Protein AF-A0AA38G1A4-F1 (afdb_monomer_lite)

Sequence (97 aa):
SVPSELKLCLMDWESNDLFRDEDDKDDNNFTQDYGASKEFVVYMIDVGHDMFLQIKEEDDGKKETHFTTVVKCILESLKTRIINTDRDEVAICLFNT

InterPro domains:
  IPR005161 Ku70/Ku80, N-terminal alpha/beta [PF03731] (40-97)
  IPR036465 von Willebrand factor A-like domain superfamily [G3DSA:3.40.50.410] (38-97)
  IPR036465 von Willebrand factor A-like domain superfamily [SSF53300] (37-97)

pLDDT: mean 71.88, std 21.28, range [36.72, 96.25]

Foldseek 3Di:
DDDPDPPPPFPPPPPPPPDPPPDDDDDDPPPVVPPDDAAETEAEDEPDPQQQDAPDDDPVPDGDGNRVVSVVVVVVVVVVCVVVVNPHHYHYHYPPD

Structure (mmCIF, N/CA/C/O backbone):
data_AF-A0AA38G1A4-F1
#
_entry.id   AF-A0AA38G1A4-F1
#
loop_
_atom_site.group_PDB
_atom_site.id
_atom_site.type_symbol
_atom_site.label_atom_id
_atom_site.label_alt_id
_atom_site.label_comp_id
_atom_site.label_asym_id
_atom_site.label_entity_id
_atom_site.label_seq_id
_atom_site.pdbx_PDB_ins_code
_atom_site.Cartn_x
_atom_site.Cartn_y
_atom_site.Cartn_z
_atom_site.occupancy
_atom_site.B_iso_or_equiv
_atom_site.auth_seq_id
_atom_site.auth_comp_id
_atom_site.auth_asym_id
_atom_site.auth_atom_id
_atom_site.pdbx_PDB_model_num
ATOM 1 N N . SER A 1 1 ? 5.793 -8.410 19.908 1.00 36.72 1 SER A N 1
ATOM 2 C CA . SER A 1 1 ? 4.546 -8.972 19.368 1.00 36.72 1 SER A CA 1
ATOM 3 C C . SER A 1 1 ? 4.145 -8.100 18.198 1.00 36.72 1 SER A C 1
ATOM 5 O O . SER A 1 1 ? 3.741 -6.967 18.418 1.00 36.72 1 SER A O 1
ATOM 7 N N . VAL A 1 2 ? 4.450 -8.539 16.980 1.00 38.09 2 VAL A N 1
ATOM 8 C CA . VAL A 1 2 ? 4.137 -7.800 15.746 1.00 38.09 2 VAL A CA 1
ATOM 9 C C . VAL A 1 2 ? 2.712 -8.205 15.361 1.00 38.09 2 VAL A C 1
ATOM 11 O O . VAL A 1 2 ? 2.444 -9.407 15.427 1.00 38.09 2 VAL A O 1
ATOM 14 N N . PRO A 1 3 ? 1.787 -7.286 15.027 1.00 47.25 3 PRO A N 1
ATOM 15 C CA . PRO A 1 3 ? 0.450 -7.684 14.609 1.00 47.25 3 PRO A CA 1
ATOM 16 C C . PRO A 1 3 ? 0.572 -8.512 13.331 1.00 47.25 3 PRO A C 1
ATOM 18 O O . PRO A 1 3 ? 1.027 -8.027 12.296 1.00 47.25 3 PRO A O 1
ATOM 21 N N . SER A 1 4 ? 0.234 -9.790 13.439 1.00 46.69 4 SER A N 1
ATOM 22 C CA . SER A 1 4 ? -0.018 -10.664 12.306 1.00 46.69 4 SER A CA 1
ATOM 23 C C . SER A 1 4 ? -1.240 -10.136 11.557 1.00 46.69 4 SER A C 1
ATOM 25 O O . SER A 1 4 ? -2.250 -9.860 12.194 1.00 46.69 4 SER A O 1
ATOM 27 N N . GLU A 1 5 ? -1.130 -10.062 10.228 1.00 44.91 5 GLU A N 1
ATOM 28 C CA . GLU A 1 5 ? -2.194 -9.726 9.262 1.00 44.91 5 GLU A CA 1
ATOM 29 C C . GLU A 1 5 ? -2.324 -8.251 8.842 1.00 44.91 5 GLU A C 1
ATOM 31 O O . GLU A 1 5 ? -3.405 -7.678 8.803 1.00 44.91 5 GLU A O 1
ATOM 36 N N . LEU A 1 6 ? -1.226 -7.662 8.362 1.00 40.38 6 LEU A N 1
ATOM 37 C CA . LEU A 1 6 ? -1.309 -6.761 7.206 1.00 40.38 6 LEU A CA 1
ATOM 38 C C . LEU A 1 6 ? -0.883 -7.558 5.974 1.00 40.38 6 LEU A C 1
ATOM 40 O O . LEU A 1 6 ? 0.272 -7.526 5.551 1.00 40.38 6 LEU A O 1
ATOM 44 N N . LYS A 1 7 ? -1.814 -8.351 5.436 1.00 40.88 7 LYS A N 1
ATOM 45 C CA . LYS A 1 7 ? -1.616 -9.029 4.157 1.00 40.88 7 LYS A CA 1
ATOM 46 C C . LYS A 1 7 ? -1.763 -7.979 3.057 1.00 40.88 7 LYS A C 1
ATOM 48 O O . LYS A 1 7 ? -2.853 -7.750 2.547 1.00 40.88 7 LYS A O 1
ATOM 53 N N . LEU A 1 8 ? -0.659 -7.306 2.741 1.00 43.03 8 LEU A N 1
ATOM 54 C CA . LEU A 1 8 ? -0.505 -6.569 1.491 1.00 43.03 8 LEU A CA 1
ATOM 55 C C . LEU A 1 8 ? -0.686 -7.582 0.357 1.00 43.03 8 LEU A C 1
ATOM 57 O O . LEU A 1 8 ? 0.213 -8.367 0.063 1.00 43.03 8 LEU A O 1
ATOM 61 N N . CYS A 1 9 ? -1.880 -7.617 -0.227 1.00 41.84 9 CYS A N 1
ATOM 62 C CA . CYS A 1 9 ? -2.127 -8.336 -1.466 1.00 41.84 9 CYS A CA 1
ATOM 63 C C . CYS A 1 9 ? -1.464 -7.542 -2.596 1.00 41.84 9 CYS A C 1
ATOM 65 O O . CYS A 1 9 ? -2.111 -6.731 -3.251 1.00 41.84 9 CYS A O 1
ATOM 67 N N . LEU A 1 10 ? -0.158 -7.744 -2.782 1.00 42.47 10 LEU A N 1
ATOM 68 C CA . LEU A 1 10 ? 0.492 -7.465 -4.057 1.00 42.47 10 LEU A CA 1
ATOM 69 C C . LEU A 1 10 ? -0.119 -8.445 -5.056 1.00 42.47 10 LEU A C 1
ATOM 71 O O . LEU A 1 10 ? 0.036 -9.658 -4.928 1.00 42.47 10 LEU A O 1
ATOM 75 N N . MET A 1 11 ? -0.937 -7.921 -5.960 1.00 47.69 11 MET A N 1
ATOM 76 C CA . MET A 1 11 ? -1.494 -8.706 -7.045 1.00 47.69 11 MET A CA 1
ATOM 77 C C . MET A 1 11 ? -0.444 -8.685 -8.154 1.00 47.69 11 MET A C 1
ATOM 79 O O . MET A 1 11 ? -0.262 -7.654 -8.796 1.00 47.69 11 MET A O 1
ATOM 83 N N . ASP A 1 12 ? 0.277 -9.794 -8.325 1.00 46.81 12 ASP A N 1
ATOM 84 C CA . ASP A 1 12 ? 1.190 -9.988 -9.451 1.00 46.81 12 ASP A CA 1
ATOM 85 C C . ASP A 1 12 ? 0.353 -9.988 -10.738 1.00 46.81 12 ASP A C 1
ATOM 87 O O . ASP A 1 12 ? -0.312 -10.969 -11.080 1.00 46.81 12 ASP A O 1
ATOM 91 N N . TRP A 1 13 ? 0.299 -8.843 -11.418 1.00 51.03 13 TRP A N 1
ATOM 92 C CA . TRP A 1 13 ? -0.339 -8.724 -12.723 1.00 51.03 13 TRP A CA 1
ATOM 93 C C . TRP A 1 13 ? 0.613 -9.303 -13.770 1.00 51.03 13 TRP A C 1
ATOM 95 O O . TRP A 1 13 ? 1.478 -8.604 -14.297 1.00 51.03 13 TRP A O 1
ATOM 105 N N . GLU A 1 14 ? 0.481 -10.596 -14.070 1.00 49.22 14 GLU A N 1
ATOM 106 C CA . GLU A 1 14 ? 1.098 -11.158 -15.270 1.00 49.22 14 GLU A CA 1
ATOM 107 C C . GLU A 1 14 ? 0.457 -10.481 -16.490 1.00 49.22 14 GLU A C 1
ATOM 109 O O . GLU A 1 14 ? -0.702 -10.720 -16.837 1.00 49.22 14 GLU A O 1
ATOM 114 N N . SER A 1 15 ? 1.211 -9.560 -17.094 1.00 52.81 15 SER A N 1
ATOM 115 C CA . SER A 1 15 ? 0.801 -8.767 -18.248 1.00 52.81 15 SER A CA 1
ATOM 116 C C . SER A 1 15 ? 0.538 -9.698 -19.430 1.00 52.81 15 SER A C 1
ATOM 118 O O . SER A 1 15 ? 1.463 -10.192 -20.072 1.00 52.81 15 SER A O 1
ATOM 120 N N . ASN A 1 16 ? -0.734 -9.994 -19.692 1.00 46.12 16 ASN A N 1
ATOM 121 C CA . ASN A 1 16 ? -1.118 -10.795 -20.842 1.00 46.12 16 ASN A CA 1
ATOM 122 C C . ASN A 1 16 ? -1.018 -9.906 -22.091 1.00 46.12 16 ASN A C 1
ATOM 124 O O . ASN A 1 16 ? -1.881 -9.064 -22.346 1.00 46.12 16 ASN A O 1
ATOM 128 N N . ASP A 1 17 ? 0.086 -10.077 -22.812 1.00 56.59 17 ASP A N 1
ATOM 129 C CA . ASP A 1 17 ? 0.498 -9.390 -24.038 1.00 56.59 17 ASP A CA 1
ATOM 130 C C . ASP A 1 17 ? -0.491 -9.694 -25.192 1.00 56.59 17 ASP A C 1
ATOM 132 O O . ASP A 1 17 ? -0.252 -10.537 -26.057 1.00 56.59 17 ASP A O 1
ATOM 136 N N . LEU A 1 18 ? -1.683 -9.081 -25.144 1.00 52.62 18 LEU A N 1
ATOM 137 C CA . LEU A 1 18 ? -2.825 -9.399 -26.019 1.00 52.62 18 LEU A CA 1
ATOM 138 C C . LEU A 1 18 ? -2.925 -8.508 -27.272 1.00 52.62 18 LEU A C 1
ATOM 140 O O . LEU A 1 18 ? -3.807 -8.726 -28.097 1.00 52.62 18 LEU A O 1
ATOM 144 N N . PHE A 1 19 ? -2.024 -7.543 -27.468 1.00 46.81 19 PHE A N 1
ATOM 145 C CA . PHE A 1 19 ? -2.035 -6.682 -28.659 1.00 46.81 19 PHE A CA 1
ATOM 146 C C . PHE A 1 19 ? -0.646 -6.583 -29.275 1.00 46.81 19 PHE A C 1
ATOM 148 O O . PHE A 1 19 ? 0.081 -5.610 -29.098 1.00 46.81 19 PHE A O 1
ATOM 155 N N . ARG A 1 20 ? -0.286 -7.628 -30.019 1.00 51.69 20 ARG A N 1
ATOM 156 C CA . ARG A 1 20 ? 0.861 -7.620 -30.921 1.00 51.69 20 ARG A CA 1
ATOM 157 C C . ARG A 1 20 ? 0.335 -7.370 -32.334 1.00 51.69 20 ARG A C 1
ATOM 159 O O . ARG A 1 20 ? 0.158 -8.310 -33.101 1.00 51.69 20 ARG A O 1
ATOM 166 N N . ASP A 1 21 ? 0.025 -6.112 -32.642 1.00 48.91 21 ASP A N 1
ATOM 167 C CA . ASP A 1 21 ? -0.232 -5.710 -34.025 1.00 48.91 21 ASP A CA 1
ATOM 168 C C . ASP A 1 21 ? 1.126 -5.674 -34.740 1.00 48.91 21 ASP A C 1
ATOM 170 O O . ASP A 1 21 ? 1.975 -4.814 -34.501 1.00 48.91 21 ASP A O 1
ATOM 174 N N . GLU A 1 22 ? 1.377 -6.709 -35.540 1.00 53.84 22 GLU A N 1
ATOM 175 C CA . GLU A 1 22 ? 2.490 -6.755 -36.480 1.00 53.84 22 GLU A CA 1
ATOM 176 C C . GLU A 1 22 ? 2.248 -5.697 -37.561 1.00 53.84 22 GLU A C 1
ATOM 178 O O . GLU A 1 22 ? 1.521 -5.988 -38.496 1.00 53.84 22 GLU A O 1
ATOM 183 N N . ASP A 1 23 ? 2.801 -4.488 -37.412 1.00 52.44 23 ASP A N 1
ATOM 184 C CA . ASP A 1 23 ? 3.217 -3.610 -38.522 1.00 52.44 23 ASP A CA 1
ATOM 185 C C . ASP A 1 23 ? 3.848 -2.311 -37.982 1.00 52.44 23 ASP A C 1
ATOM 187 O O . ASP A 1 23 ? 3.172 -1.401 -37.513 1.00 52.44 23 ASP A O 1
ATOM 191 N N . ASP A 1 24 ? 5.183 -2.266 -37.964 1.00 49.56 24 ASP A N 1
ATOM 192 C CA . ASP A 1 24 ? 5.972 -1.324 -38.774 1.00 49.56 24 ASP A CA 1
ATOM 193 C C . ASP A 1 24 ? 7.411 -1.220 -38.251 1.00 49.56 24 ASP A C 1
ATOM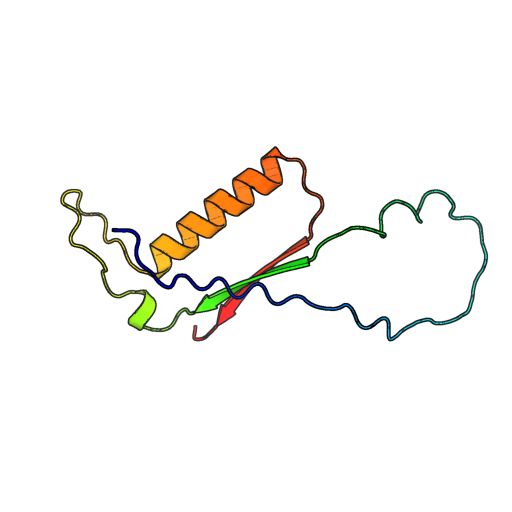 195 O O . ASP A 1 24 ? 7.708 -0.810 -37.126 1.00 49.56 24 ASP A O 1
ATOM 199 N N . LYS A 1 25 ? 8.339 -1.624 -39.120 1.00 56.69 25 LYS A N 1
ATOM 200 C CA . LYS A 1 25 ? 9.769 -1.368 -38.982 1.00 56.69 25 LYS A CA 1
ATOM 201 C C . LYS A 1 25 ? 10.018 0.076 -39.405 1.00 56.69 25 LYS A C 1
ATOM 203 O O . LYS A 1 25 ? 9.970 0.340 -40.597 1.00 56.69 25 LYS A O 1
ATOM 208 N N . ASP A 1 26 ? 10.359 0.951 -38.466 1.00 43.59 26 ASP A N 1
ATOM 209 C CA . ASP A 1 26 ? 11.250 2.077 -38.753 1.00 43.59 26 ASP A CA 1
ATOM 210 C C . ASP A 1 26 ? 11.935 2.586 -37.471 1.00 43.59 26 ASP A C 1
ATOM 212 O O . ASP A 1 26 ? 11.297 2.951 -36.484 1.00 43.59 26 ASP A O 1
ATOM 216 N N . ASP A 1 27 ? 13.267 2.525 -37.499 1.00 45.25 27 ASP A N 1
ATOM 217 C CA . ASP A 1 27 ? 14.246 3.312 -36.742 1.00 45.25 27 ASP A CA 1
ATOM 218 C C . ASP A 1 27 ? 13.844 3.849 -35.356 1.00 45.25 27 ASP A C 1
ATOM 220 O O . ASP A 1 27 ? 13.650 5.048 -35.162 1.00 45.25 27 ASP A O 1
ATOM 224 N N . ASN A 1 28 ? 13.842 2.984 -34.334 1.00 45.41 28 ASN A N 1
ATOM 225 C CA . ASN A 1 28 ? 13.709 3.444 -32.948 1.00 45.41 28 ASN A CA 1
ATOM 226 C C . ASN A 1 28 ? 14.557 2.650 -31.939 1.00 45.41 28 ASN A C 1
ATOM 228 O O . ASN A 1 28 ? 14.097 2.245 -30.872 1.00 45.41 28 ASN A O 1
ATOM 232 N N . ASN A 1 29 ? 15.853 2.500 -32.234 1.00 41.12 29 ASN A N 1
ATOM 233 C CA . ASN A 1 29 ? 16.839 1.932 -31.300 1.00 41.12 29 ASN A CA 1
ATOM 234 C C . ASN A 1 29 ? 17.058 2.769 -30.014 1.00 41.12 29 ASN A C 1
ATOM 236 O O . ASN A 1 29 ? 17.841 2.360 -29.163 1.00 41.12 29 ASN A O 1
ATOM 240 N N . PHE A 1 30 ? 16.397 3.924 -29.847 1.00 41.22 30 PHE A N 1
ATOM 241 C CA . PHE A 1 30 ? 16.459 4.735 -28.619 1.00 41.22 30 PHE A CA 1
ATOM 242 C C . PHE A 1 30 ? 15.233 4.559 -27.703 1.00 41.22 30 PHE A C 1
ATOM 244 O O . PHE A 1 30 ? 15.274 4.927 -26.531 1.00 41.22 30 PHE A O 1
ATOM 251 N N . THR A 1 31 ? 14.148 3.969 -28.210 1.00 47.50 31 THR A N 1
ATOM 252 C CA . THR A 1 31 ? 12.859 3.884 -27.495 1.00 47.50 31 THR A CA 1
ATOM 253 C C . THR A 1 31 ? 12.599 2.483 -26.936 1.00 47.50 31 THR A C 1
ATOM 255 O O . THR A 1 31 ? 11.710 2.296 -26.110 1.00 47.50 31 THR A O 1
ATOM 258 N N . GLN A 1 32 ? 13.399 1.491 -27.336 1.00 45.72 32 GLN A N 1
ATOM 259 C CA . GLN A 1 32 ? 13.213 0.094 -26.937 1.00 45.72 32 GLN A CA 1
ATOM 260 C C . GLN A 1 32 ? 13.765 -0.228 -25.534 1.00 45.72 32 GLN A C 1
ATOM 262 O O . GLN A 1 32 ? 13.291 -1.164 -24.899 1.00 45.72 32 GLN A O 1
ATOM 267 N N . ASP A 1 33 ? 14.694 0.582 -25.011 1.00 43.75 33 ASP A N 1
ATOM 268 C CA . ASP A 1 33 ? 15.356 0.341 -23.713 1.00 43.75 33 ASP A CA 1
ATOM 269 C C . ASP A 1 33 ? 14.608 0.953 -22.506 1.00 43.75 33 ASP A C 1
ATOM 271 O O . ASP A 1 33 ? 14.958 0.721 -21.353 1.00 43.75 33 ASP A O 1
ATOM 275 N N . TYR A 1 34 ? 13.556 1.748 -22.747 1.00 52.31 34 TYR A N 1
ATOM 276 C CA . TYR A 1 34 ? 12.787 2.426 -21.689 1.00 52.31 34 TYR A CA 1
ATOM 277 C C . TYR A 1 34 ? 11.531 1.667 -21.230 1.00 52.31 34 TYR A C 1
ATOM 279 O O . TYR A 1 34 ? 10.930 2.049 -20.224 1.00 52.31 34 TYR A O 1
ATOM 287 N N . GLY A 1 35 ? 11.118 0.626 -21.960 1.00 46.50 35 GLY A N 1
ATOM 288 C CA . GLY A 1 35 ? 9.855 -0.086 -21.726 1.00 46.50 35 GLY A CA 1
ATOM 289 C C . GLY A 1 35 ? 9.981 -1.471 -21.086 1.00 46.50 35 GLY A C 1
ATOM 290 O O . GLY A 1 35 ? 8.977 -2.012 -20.643 1.00 46.50 35 GLY A O 1
ATOM 291 N N . ALA A 1 36 ? 11.180 -2.055 -21.020 1.00 54.19 36 ALA A N 1
ATOM 292 C CA . ALA A 1 36 ? 11.335 -3.486 -20.737 1.00 54.19 36 ALA A CA 1
ATOM 293 C C . ALA A 1 36 ? 11.316 -3.879 -19.243 1.00 54.19 36 ALA A C 1
ATOM 295 O O . ALA A 1 36 ? 11.408 -5.065 -18.937 1.00 54.19 36 ALA A O 1
ATOM 296 N N . SER A 1 37 ? 11.204 -2.928 -18.305 1.00 64.31 37 SER A N 1
ATOM 297 C CA . SER A 1 37 ? 11.237 -3.244 -16.865 1.00 64.31 37 SER A CA 1
ATOM 298 C C . SER A 1 37 ? 10.417 -2.315 -15.964 1.00 64.31 37 SER A C 1
ATOM 300 O O . SER A 1 37 ? 10.739 -2.202 -14.784 1.00 64.31 37 SER A O 1
ATOM 302 N N . LYS A 1 38 ? 9.422 -1.589 -16.488 1.00 72.12 38 LYS A N 1
ATOM 303 C CA . LYS A 1 38 ? 8.556 -0.771 -15.623 1.00 72.12 38 LYS A CA 1
ATOM 304 C C . LYS A 1 38 ? 7.609 -1.681 -14.844 1.00 72.12 38 LYS A C 1
ATOM 306 O O . LYS A 1 38 ? 6.804 -2.375 -15.464 1.00 72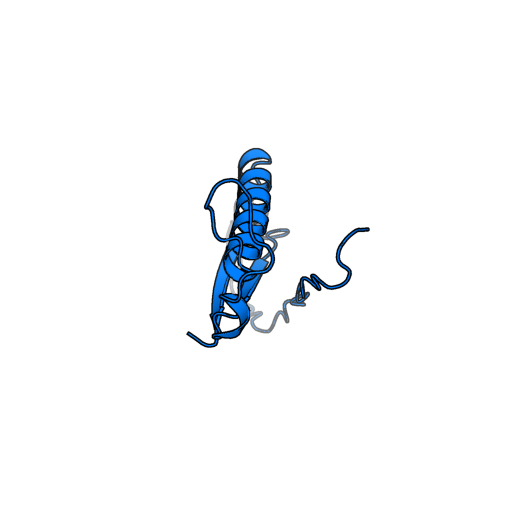.12 38 LYS A O 1
ATOM 311 N N . GLU A 1 39 ? 7.695 -1.673 -13.517 1.00 80.38 39 GLU A N 1
ATOM 312 C CA . GLU A 1 39 ? 6.744 -2.381 -12.664 1.00 80.38 39 GLU A CA 1
ATOM 313 C C . GLU A 1 39 ? 5.514 -1.495 -12.416 1.00 80.38 39 GLU A C 1
ATOM 315 O O . GLU A 1 39 ? 5.604 -0.266 -12.319 1.00 80.38 39 GLU A O 1
ATOM 320 N N . PHE A 1 40 ? 4.343 -2.126 -12.330 1.00 85.81 40 PHE A N 1
ATOM 321 C CA . PHE A 1 40 ? 3.088 -1.459 -11.995 1.00 85.81 40 PHE A CA 1
ATOM 322 C C . PHE A 1 40 ? 2.667 -1.859 -10.588 1.00 85.81 40 PHE A C 1
ATOM 324 O O . PHE A 1 40 ? 2.494 -3.041 -10.297 1.00 85.81 40 PHE A O 1
ATOM 331 N N . VAL A 1 41 ? 2.452 -0.872 -9.719 1.00 90.25 41 VAL A N 1
ATOM 332 C CA . VAL A 1 41 ? 2.124 -1.107 -8.309 1.00 90.25 41 VAL A CA 1
ATOM 333 C C . VAL A 1 41 ? 0.791 -0.459 -7.981 1.00 90.25 41 VAL A C 1
ATOM 335 O O . VAL A 1 41 ? 0.627 0.755 -8.104 1.00 90.25 41 VAL A O 1
ATOM 338 N N . VAL A 1 42 ? -0.167 -1.260 -7.518 1.00 93.81 42 VAL A N 1
ATOM 339 C CA . VAL A 1 42 ? -1.497 -0.775 -7.135 1.00 93.81 42 VAL A CA 1
ATOM 340 C C . VAL A 1 42 ? -1.693 -0.930 -5.632 1.00 93.81 42 VAL A C 1
ATOM 342 O O . VAL A 1 42 ? -1.756 -2.041 -5.110 1.00 93.81 42 VAL A O 1
ATOM 345 N N . TYR A 1 43 ? -1.840 0.190 -4.924 1.00 94.81 43 TYR A N 1
ATOM 346 C CA . TYR A 1 43 ? -2.265 0.193 -3.526 1.00 94.81 43 TYR A CA 1
ATOM 347 C C . TYR A 1 43 ? -3.788 0.216 -3.454 1.00 94.81 43 TYR A C 1
ATOM 349 O O . TYR A 1 43 ? -4.407 1.243 -3.727 1.00 94.81 43 TYR A O 1
ATOM 357 N N . MET A 1 44 ? -4.396 -0.903 -3.068 1.00 95.25 44 MET A N 1
ATOM 358 C CA . MET A 1 44 ? -5.841 -1.001 -2.872 1.00 95.25 44 MET A CA 1
ATOM 359 C C . MET A 1 44 ? -6.184 -0.842 -1.386 1.00 95.25 44 MET A C 1
ATOM 361 O O . MET A 1 44 ? -5.695 -1.598 -0.549 1.00 95.25 44 MET A O 1
ATOM 365 N N . ILE A 1 45 ? -6.997 0.160 -1.053 1.00 95.44 45 ILE A N 1
ATOM 366 C CA . ILE A 1 45 ? -7.291 0.577 0.322 1.00 95.44 45 ILE A CA 1
ATOM 367 C C . ILE A 1 45 ? -8.801 0.500 0.558 1.00 95.44 45 ILE A C 1
ATOM 369 O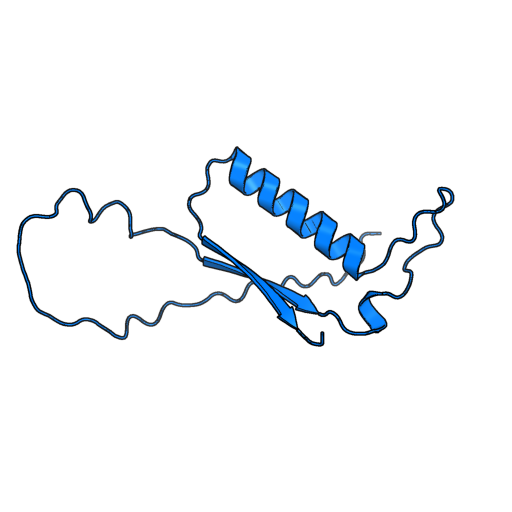 O . ILE A 1 45 ? -9.571 1.163 -0.138 1.00 95.44 45 ILE A O 1
ATOM 373 N N . ASP A 1 46 ? -9.206 -0.280 1.561 1.00 94.38 46 ASP A N 1
ATOM 374 C CA . ASP A 1 46 ? -10.578 -0.277 2.075 1.00 94.38 46 ASP A CA 1
ATOM 375 C C . ASP A 1 46 ? -10.833 1.025 2.846 1.00 94.38 46 ASP A C 1
ATOM 377 O O . ASP A 1 46 ? -10.023 1.437 3.684 1.00 94.38 46 ASP A O 1
ATOM 381 N N . VAL A 1 47 ? -11.949 1.683 2.549 1.00 95.50 47 VAL A N 1
ATOM 382 C CA . VAL A 1 47 ? -12.416 2.907 3.217 1.00 95.50 47 VAL A CA 1
ATOM 383 C C . VAL A 1 47 ? -13.749 2.663 3.940 1.00 95.50 47 VAL A C 1
ATOM 385 O O . VAL A 1 47 ? -14.475 3.596 4.268 1.00 95.50 47 VAL A O 1
ATOM 388 N N . GLY A 1 48 ? -14.065 1.403 4.248 1.00 94.69 48 GLY A N 1
ATOM 389 C CA . GLY A 1 48 ? -15.214 1.039 5.068 1.00 94.69 48 GLY A CA 1
ATOM 390 C C . GLY A 1 48 ? -15.150 1.602 6.490 1.00 94.69 48 GLY A C 1
ATOM 391 O O . GLY A 1 48 ? -14.087 1.933 7.015 1.00 94.69 48 GLY A O 1
ATOM 392 N N . HIS A 1 49 ? -16.308 1.663 7.153 1.00 92.88 49 HIS A N 1
ATOM 393 C CA . HIS A 1 49 ? -16.446 2.191 8.517 1.00 92.88 49 HIS A CA 1
ATOM 394 C C . HIS A 1 49 ? -15.448 1.569 9.515 1.00 92.88 49 HIS A C 1
ATOM 396 O O . HIS A 1 49 ? -14.883 2.275 10.353 1.00 92.88 49 HIS A O 1
ATOM 402 N N . ASP A 1 50 ? -15.173 0.270 9.387 1.00 92.44 50 ASP A N 1
ATOM 403 C CA . ASP A 1 50 ? -14.289 -0.464 10.296 1.00 92.44 50 ASP A CA 1
ATOM 404 C C . ASP A 1 50 ? -12.827 0.012 10.228 1.00 92.44 50 ASP A C 1
ATOM 406 O O . ASP A 1 50 ? -12.101 -0.044 11.221 1.00 92.44 50 ASP A O 1
ATOM 410 N N . MET A 1 51 ? -12.407 0.593 9.099 1.00 93.00 51 MET A N 1
ATOM 411 C CA . MET A 1 51 ? -11.059 1.143 8.921 1.00 93.00 51 MET A CA 1
ATOM 412 C C . MET A 1 51 ? -10.818 2.418 9.742 1.00 93.00 51 MET A C 1
ATOM 414 O O . MET A 1 51 ? -9.668 2.797 9.989 1.00 93.00 51 MET A O 1
ATOM 418 N N . PHE A 1 52 ? -11.883 3.070 10.211 1.00 91.62 52 PHE A N 1
ATOM 419 C CA . PHE A 1 52 ? -11.817 4.267 11.052 1.00 91.62 52 PHE A CA 1
ATOM 420 C C . PHE A 1 52 ? -11.953 3.966 12.546 1.00 91.62 52 PHE A C 1
ATOM 422 O O . PHE A 1 52 ? -11.877 4.887 13.363 1.00 91.62 52 PHE A O 1
ATOM 429 N N . LEU A 1 53 ? -12.115 2.693 12.920 1.00 90.12 53 LEU A N 1
ATOM 430 C CA . LEU A 1 53 ? -12.106 2.286 14.317 1.00 90.12 53 LEU A CA 1
ATOM 431 C C . LEU A 1 53 ? -10.715 2.511 14.922 1.00 90.12 53 LEU A C 1
ATOM 433 O O . LEU A 1 53 ? -9.677 2.315 14.282 1.00 90.12 53 LEU A O 1
ATOM 437 N N . GLN A 1 54 ? -10.707 2.976 16.168 1.00 85.25 54 GLN A N 1
ATOM 438 C CA . GLN A 1 54 ? -9.487 3.313 16.887 1.00 85.25 54 GLN A CA 1
ATOM 439 C C . GLN A 1 54 ? -8.790 2.035 17.367 1.00 85.25 54 GLN A C 1
ATOM 441 O O . GLN A 1 54 ? -9.394 1.222 18.063 1.00 85.25 54 GLN A O 1
ATOM 446 N N . ILE A 1 55 ? -7.513 1.873 17.013 1.00 79.19 55 ILE A N 1
ATOM 447 C CA . ILE A 1 55 ? -6.717 0.689 17.376 1.00 79.19 55 ILE A CA 1
ATOM 448 C C . ILE A 1 55 ? -6.211 0.805 18.817 1.00 79.19 55 ILE A C 1
ATOM 450 O O . ILE A 1 55 ? -6.165 -0.183 19.550 1.00 79.19 55 ILE A O 1
ATOM 454 N N . LYS A 1 56 ? -5.810 2.018 19.222 1.00 68.19 56 LYS A N 1
ATOM 455 C CA . LYS A 1 56 ? -5.307 2.334 20.563 1.00 68.19 56 LYS A CA 1
ATOM 456 C C . LYS A 1 56 ? -5.667 3.755 20.985 1.00 68.19 56 LYS A C 1
ATOM 458 O O . LYS A 1 56 ? -5.697 4.680 20.172 1.00 68.19 56 LYS A O 1
ATOM 463 N N . GLU A 1 57 ? -5.888 3.929 22.282 1.00 61.84 57 GLU A N 1
ATOM 464 C CA . GLU A 1 57 ? -5.815 5.235 22.932 1.00 61.84 57 GLU A CA 1
ATOM 465 C C . GLU A 1 57 ? -4.329 5.604 23.054 1.00 61.84 57 GLU A C 1
ATOM 467 O O . GLU A 1 57 ? -3.611 5.051 23.885 1.00 61.84 57 GLU A O 1
ATOM 472 N N . GLU A 1 58 ? -3.828 6.457 22.158 1.00 57.16 58 GLU A N 1
ATOM 473 C CA . GLU A 1 58 ? -2.515 7.078 22.348 1.00 57.16 58 GLU A CA 1
ATOM 474 C C . GLU A 1 58 ? -2.626 8.201 23.384 1.00 57.16 58 GLU A C 1
ATOM 476 O O . GLU A 1 58 ? -3.516 9.051 23.311 1.00 57.16 58 GLU A O 1
ATOM 481 N N . ASP A 1 59 ? -1.658 8.230 24.298 1.00 56.62 59 ASP A N 1
ATOM 482 C CA . ASP A 1 59 ? -1.501 9.220 25.376 1.00 56.62 59 ASP A CA 1
ATOM 483 C C . ASP A 1 59 ? -1.303 10.665 24.842 1.00 56.62 59 ASP A C 1
ATOM 485 O O . ASP A 1 59 ? -1.443 11.637 25.577 1.00 56.62 59 ASP A O 1
ATOM 489 N N . ASP A 1 60 ? -1.016 10.819 23.538 1.00 60.97 60 ASP A N 1
ATOM 490 C CA . ASP A 1 60 ? -0.740 12.094 22.843 1.00 60.97 60 ASP A CA 1
ATOM 491 C C . ASP A 1 60 ? -1.969 12.683 22.109 1.00 60.97 60 ASP A C 1
ATOM 493 O O . ASP A 1 60 ? -1.857 13.614 21.310 1.00 60.97 60 ASP A O 1
ATOM 497 N N . GLY A 1 61 ? -3.170 12.127 22.316 1.00 59.66 61 GLY A N 1
ATOM 498 C CA . GLY A 1 61 ? -4.418 12.656 21.742 1.00 59.66 61 GLY A CA 1
ATOM 499 C C . GLY A 1 61 ? -4.581 12.470 20.225 1.00 59.66 61 GLY A C 1
ATOM 500 O O . GLY A 1 61 ? -5.588 12.903 19.655 1.00 59.66 61 GLY A O 1
ATOM 501 N N . LYS A 1 62 ? -3.638 11.799 19.551 1.00 67.25 62 LYS A N 1
ATOM 502 C CA . LYS A 1 62 ? -3.781 11.385 18.150 1.00 67.25 62 LYS A CA 1
ATOM 503 C C . LYS A 1 62 ? -4.531 10.058 18.085 1.00 67.25 62 LYS A C 1
ATOM 505 O O . LYS A 1 62 ? -4.114 9.052 18.641 1.00 67.25 62 LYS A O 1
ATOM 510 N N . LYS A 1 63 ? -5.672 10.049 17.396 1.00 69.19 63 LYS A N 1
ATOM 511 C CA . LYS A 1 63 ? -6.434 8.818 17.157 1.00 69.19 63 LYS A CA 1
ATOM 512 C C . LYS A 1 63 ? -5.739 8.014 16.063 1.00 69.19 63 LYS A C 1
ATOM 514 O O . LYS A 1 63 ? -5.813 8.391 14.896 1.00 69.19 63 LYS A O 1
ATOM 519 N N . GLU A 1 64 ? -5.065 6.930 16.432 1.00 83.56 64 GLU A N 1
ATOM 520 C CA . GLU A 1 64 ? -4.548 5.968 15.461 1.00 83.56 64 GLU A CA 1
ATOM 521 C C . GLU A 1 64 ? -5.655 4.984 15.054 1.00 83.56 64 GLU A C 1
ATOM 523 O O . GLU A 1 64 ? -6.190 4.234 15.876 1.00 83.56 64 GLU A O 1
ATOM 528 N N . THR A 1 65 ? -6.014 5.019 13.773 1.00 91.00 65 THR A N 1
ATOM 529 C CA . THR A 1 65 ? -6.970 4.113 13.120 1.00 91.00 65 THR A CA 1
ATOM 530 C C . THR A 1 65 ? -6.260 3.224 12.104 1.00 91.00 65 THR A C 1
ATOM 532 O O . THR A 1 65 ? -5.188 3.585 11.604 1.00 91.00 65 THR A O 1
ATOM 535 N N . HIS A 1 66 ? -6.886 2.107 11.725 1.00 91.94 66 HIS A N 1
ATOM 536 C CA . HIS A 1 66 ? -6.378 1.220 10.668 1.00 91.94 66 HIS A CA 1
ATOM 537 C C . HIS A 1 66 ? -6.099 1.977 9.369 1.00 91.94 66 HIS A C 1
ATOM 539 O O . HIS A 1 66 ? -5.027 1.823 8.782 1.00 91.94 66 HIS A O 1
ATOM 545 N N . PHE A 1 67 ? -7.001 2.880 8.986 1.00 93.06 67 PHE A N 1
ATOM 546 C CA . PHE A 1 67 ? -6.826 3.756 7.836 1.00 93.06 67 PHE A CA 1
ATOM 547 C C . PHE A 1 67 ? -5.558 4.611 7.949 1.00 93.06 67 PHE A C 1
ATOM 549 O O . PHE A 1 67 ? -4.721 4.606 7.047 1.00 93.06 67 PHE A O 1
ATOM 556 N N . THR A 1 68 ? -5.362 5.312 9.072 1.00 92.69 68 THR A N 1
ATOM 557 C CA . THR A 1 68 ? -4.174 6.164 9.243 1.00 92.69 68 THR A CA 1
ATOM 558 C C . THR A 1 68 ? -2.872 5.368 9.243 1.00 92.69 68 THR A C 1
ATOM 560 O O . THR A 1 68 ? -1.878 5.839 8.691 1.00 92.69 68 THR A O 1
ATOM 563 N N . THR A 1 69 ? -2.861 4.156 9.803 1.00 91.75 69 THR A N 1
ATOM 564 C CA . THR A 1 69 ? -1.689 3.275 9.776 1.00 91.75 69 THR A CA 1
ATOM 565 C C . THR A 1 69 ? -1.351 2.846 8.347 1.00 91.75 69 THR A C 1
ATOM 567 O O . THR A 1 69 ? -0.198 2.974 7.939 1.00 91.75 69 THR A O 1
ATOM 570 N N . VAL A 1 70 ? -2.341 2.421 7.553 1.00 94.00 70 VAL A N 1
ATOM 571 C CA . VAL A 1 70 ? -2.132 2.044 6.142 1.00 94.00 70 VAL A CA 1
ATOM 572 C C . VAL A 1 70 ? -1.602 3.224 5.328 1.00 94.00 70 VAL A C 1
ATOM 574 O O . VAL A 1 70 ? -0.616 3.079 4.607 1.00 94.00 70 VAL A O 1
ATOM 577 N N . VAL A 1 71 ? -2.186 4.415 5.495 1.00 94.06 71 VAL A N 1
ATOM 578 C CA . VAL A 1 71 ? -1.724 5.635 4.814 1.00 94.06 71 VAL A CA 1
ATOM 579 C C . VAL A 1 71 ? -0.273 5.967 5.179 1.00 94.06 71 VAL A C 1
ATOM 581 O O . VAL A 1 71 ? 0.518 6.277 4.288 1.00 94.06 71 VAL A O 1
ATOM 584 N N . LYS A 1 72 ? 0.115 5.857 6.460 1.00 93.88 72 LYS A N 1
ATOM 585 C CA . LYS A 1 72 ? 1.516 6.037 6.889 1.00 93.88 72 LYS 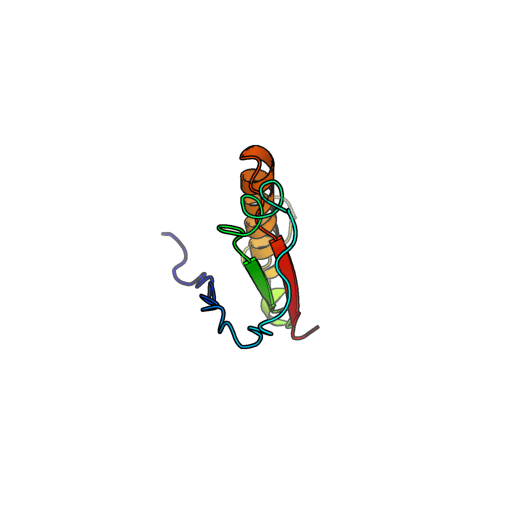A CA 1
ATOM 586 C C . LYS A 1 72 ? 2.444 5.027 6.204 1.00 93.88 72 LYS A C 1
ATOM 588 O O . LYS A 1 72 ? 3.498 5.416 5.712 1.00 93.88 72 LYS A O 1
ATOM 593 N N . CYS A 1 73 ? 2.061 3.752 6.135 1.00 93.56 73 CYS A N 1
ATOM 594 C CA . CYS A 1 73 ? 2.863 2.720 5.473 1.00 93.56 73 CYS A CA 1
ATOM 595 C C . CYS A 1 73 ? 3.061 3.004 3.977 1.00 93.56 73 CYS A C 1
ATOM 597 O O . CYS A 1 73 ? 4.184 2.920 3.481 1.00 93.56 73 CYS A O 1
ATOM 599 N N . ILE A 1 74 ? 1.993 3.380 3.267 1.00 95.31 74 ILE A N 1
ATOM 600 C CA . ILE A 1 74 ? 2.066 3.732 1.842 1.00 95.31 74 ILE A CA 1
ATOM 601 C C . ILE A 1 74 ? 2.961 4.956 1.645 1.00 95.31 74 ILE A C 1
ATOM 603 O O . ILE A 1 74 ? 3.806 4.962 0.754 1.00 95.31 74 ILE A O 1
ATOM 607 N N . LEU A 1 75 ? 2.837 5.966 2.509 1.00 95.75 75 LEU A N 1
ATOM 608 C CA . LEU A 1 75 ? 3.676 7.159 2.463 1.00 95.75 75 LEU A CA 1
ATOM 609 C C . LEU A 1 75 ? 5.170 6.820 2.589 1.00 95.75 75 LEU A C 1
ATOM 611 O O . LEU A 1 75 ? 5.974 7.327 1.809 1.00 95.75 75 LEU A O 1
ATOM 615 N N . GLU A 1 76 ? 5.551 5.963 3.53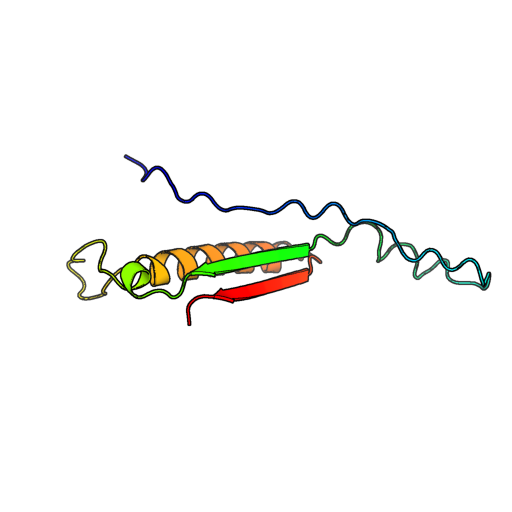7 1.00 94.75 76 GLU A N 1
ATOM 616 C CA . GLU A 1 76 ? 6.952 5.546 3.701 1.00 94.75 76 GLU A CA 1
ATOM 617 C C . GLU A 1 76 ? 7.454 4.699 2.521 1.00 94.75 76 GLU A C 1
ATOM 619 O O . GLU A 1 76 ? 8.596 4.860 2.076 1.00 94.75 76 GLU A O 1
ATOM 624 N N . SER A 1 77 ? 6.592 3.855 1.947 1.00 93.00 77 SER A N 1
ATOM 625 C CA . SER A 1 77 ? 6.924 3.100 0.735 1.00 93.00 77 SER A CA 1
ATOM 626 C C . SER A 1 77 ? 7.182 4.031 -0.456 1.00 93.00 77 SER A C 1
ATOM 628 O O . SER A 1 77 ? 8.220 3.932 -1.111 1.00 93.00 77 SER A O 1
ATOM 630 N N . LEU A 1 78 ? 6.297 5.006 -0.683 1.00 93.25 78 LEU A N 1
ATOM 631 C CA . LEU A 1 78 ? 6.433 5.998 -1.752 1.00 93.25 78 LEU A CA 1
ATOM 632 C C . LEU A 1 78 ? 7.689 6.856 -1.592 1.00 93.25 78 LEU A C 1
ATOM 634 O O . LEU A 1 78 ? 8.410 7.068 -2.564 1.00 93.25 78 LEU A O 1
ATOM 638 N N . LYS A 1 79 ? 7.992 7.316 -0.371 1.00 94.62 79 LYS A N 1
ATOM 639 C CA . LYS A 1 79 ? 9.240 8.044 -0.093 1.00 94.62 79 LYS A CA 1
ATOM 640 C C . LYS A 1 79 ? 10.461 7.227 -0.503 1.00 94.62 79 LYS A C 1
ATOM 642 O O . LYS A 1 79 ? 11.349 7.754 -1.164 1.00 94.62 79 LYS A O 1
ATOM 647 N N . THR A 1 80 ? 10.488 5.948 -0.131 1.00 91.62 80 THR A N 1
ATOM 648 C CA . THR A 1 80 ? 11.594 5.039 -0.453 1.00 91.62 80 THR A CA 1
ATOM 649 C C . THR A 1 80 ? 11.756 4.881 -1.966 1.00 91.62 80 THR A C 1
ATOM 651 O O . THR A 1 80 ? 12.870 5.001 -2.472 1.00 91.62 80 THR A O 1
ATOM 654 N N . ARG A 1 81 ? 10.650 4.699 -2.699 1.00 88.38 81 ARG A N 1
ATOM 655 C CA . ARG A 1 81 ? 10.651 4.616 -4.171 1.00 88.38 81 ARG A CA 1
ATOM 656 C C . ARG A 1 81 ? 11.194 5.889 -4.825 1.00 88.38 81 ARG A C 1
ATOM 658 O O . ARG A 1 81 ? 12.083 5.815 -5.668 1.00 88.38 81 ARG A O 1
ATOM 665 N N . ILE A 1 82 ? 10.744 7.061 -4.368 1.00 88.56 82 ILE A N 1
ATOM 666 C CA . ILE A 1 82 ? 11.225 8.361 -4.865 1.00 88.56 82 ILE A CA 1
ATOM 667 C C . ILE A 1 82 ? 12.730 8.526 -4.615 1.00 88.56 82 ILE A C 1
ATOM 669 O O . ILE A 1 82 ? 13.461 8.922 -5.520 1.00 88.56 82 ILE A O 1
ATOM 673 N N . ILE A 1 83 ? 13.208 8.206 -3.407 1.00 91.50 83 ILE A N 1
ATOM 674 C CA . ILE A 1 83 ? 14.632 8.320 -3.046 1.00 91.50 83 ILE A CA 1
ATOM 675 C C . ILE A 1 83 ? 15.493 7.409 -3.924 1.00 91.50 83 ILE A C 1
ATOM 677 O O . ILE A 1 83 ? 16.560 7.818 -4.380 1.00 91.50 83 ILE A O 1
ATOM 681 N N . ASN A 1 84 ? 15.013 6.200 -4.208 1.00 88.69 84 ASN A N 1
ATOM 682 C CA . ASN A 1 84 ? 15.732 5.239 -5.037 1.00 88.69 84 ASN A CA 1
ATOM 683 C C . ASN A 1 84 ? 15.665 5.557 -6.540 1.00 88.69 84 ASN A C 1
ATOM 685 O O . ASN A 1 84 ? 16.279 4.844 -7.329 1.00 88.69 84 ASN A O 1
ATOM 689 N N . THR A 1 85 ? 14.983 6.641 -6.942 1.00 81.62 85 THR A N 1
ATOM 690 C CA . THR A 1 85 ? 14.754 7.001 -8.355 1.00 81.62 85 THR A CA 1
ATOM 691 C C . THR A 1 85 ? 14.133 5.839 -9.133 1.00 81.62 85 THR A C 1
ATOM 693 O O . THR A 1 85 ? 14.489 5.554 -10.279 1.00 81.62 85 THR A O 1
ATOM 696 N N . ASP A 1 86 ? 13.210 5.154 -8.464 1.00 81.19 86 ASP A N 1
ATOM 697 C CA . ASP A 1 86 ? 12.400 4.104 -9.048 1.00 81.19 86 ASP A CA 1
ATOM 698 C C . ASP A 1 86 ? 11.546 4.680 -10.195 1.00 81.19 86 ASP A C 1
ATOM 700 O O . ASP A 1 86 ? 11.064 5.815 -10.112 1.00 81.19 86 ASP A O 1
ATOM 704 N N . ARG A 1 87 ? 11.416 3.934 -11.296 1.00 81.00 87 ARG A N 1
ATOM 705 C CA . ARG A 1 87 ? 10.662 4.344 -12.498 1.00 81.00 87 ARG A CA 1
ATOM 706 C C . ARG A 1 87 ? 9.304 3.652 -12.604 1.00 81.00 87 ARG A C 1
ATOM 708 O O . ARG A 1 87 ? 8.633 3.818 -13.626 1.00 81.00 87 ARG A O 1
ATOM 715 N N . ASP A 1 88 ? 8.937 2.904 -11.572 1.00 85.56 88 ASP A N 1
ATOM 716 C CA . ASP A 1 88 ? 7.666 2.209 -11.459 1.00 85.56 88 ASP A CA 1
ATOM 717 C C . ASP A 1 88 ? 6.476 3.169 -11.494 1.00 85.56 88 ASP A C 1
ATOM 719 O O . ASP A 1 88 ? 6.508 4.285 -10.962 1.00 85.56 88 ASP A O 1
ATOM 723 N N . GLU A 1 89 ? 5.393 2.711 -12.116 1.00 88.62 89 GLU A N 1
ATOM 724 C CA . GLU A 1 89 ? 4.135 3.443 -12.163 1.00 88.62 89 GLU A CA 1
ATOM 725 C C . GLU A 1 89 ? 3.229 2.979 -11.023 1.00 88.62 89 GLU A C 1
ATOM 727 O O . GLU A 1 89 ? 2.995 1.787 -10.819 1.00 88.62 89 GLU A O 1
ATOM 732 N N . VAL A 1 90 ? 2.714 3.941 -10.255 1.00 91.56 90 VAL A N 1
ATOM 733 C CA . VAL A 1 90 ? 1.959 3.665 -9.031 1.00 91.56 90 VAL A CA 1
ATOM 734 C C . VAL A 1 90 ? 0.531 4.181 -9.146 1.00 91.56 90 VAL A C 1
ATOM 736 O O . VAL A 1 90 ? 0.309 5.354 -9.447 1.00 91.56 90 VAL A O 1
ATOM 739 N N . ALA A 1 91 ? -0.435 3.330 -8.808 1.00 93.62 91 ALA A N 1
ATOM 740 C CA . ALA A 1 91 ? -1.832 3.699 -8.625 1.00 93.62 91 ALA A CA 1
ATOM 741 C C . ALA A 1 91 ? -2.270 3.507 -7.165 1.00 93.62 91 ALA A C 1
ATOM 743 O O . ALA A 1 91 ? -1.795 2.616 -6.460 1.00 93.62 91 ALA A O 1
ATOM 744 N N . ILE A 1 92 ? -3.209 4.339 -6.711 1.00 95.38 92 ILE A N 1
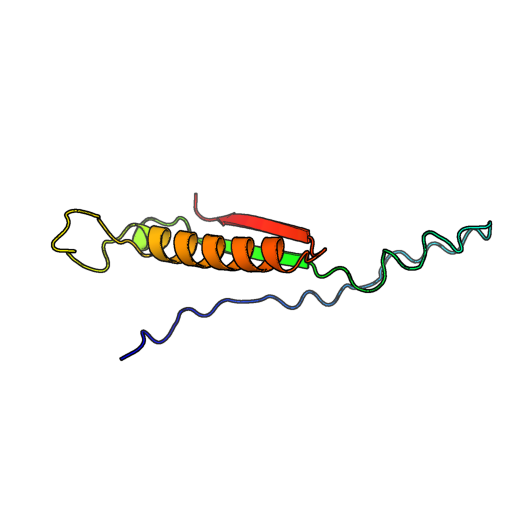ATOM 745 C CA . ILE A 1 92 ? -3.869 4.197 -5.408 1.00 95.38 92 ILE A CA 1
ATOM 746 C C . ILE A 1 92 ? -5.371 4.113 -5.658 1.00 95.38 92 ILE A C 1
ATOM 748 O O . ILE A 1 92 ? -5.966 5.034 -6.217 1.00 95.38 92 ILE A O 1
ATOM 752 N N . CYS A 1 93 ? -5.982 3.015 -5.230 1.00 96.25 93 CYS A N 1
ATOM 753 C CA . CYS A 1 93 ? -7.402 2.746 -5.384 1.00 96.25 93 CYS A CA 1
ATOM 754 C C . CYS A 1 93 ? -8.065 2.693 -4.010 1.00 96.25 93 CYS A C 1
ATOM 756 O O . CYS A 1 93 ? -7.734 1.851 -3.179 1.00 96.25 93 CYS A O 1
ATOM 758 N N . LEU A 1 94 ? -9.026 3.584 -3.794 1.00 95.94 94 LEU A N 1
ATOM 759 C CA . LEU A 1 94 ? -9.893 3.592 -2.622 1.00 95.94 94 LEU A CA 1
ATOM 760 C C . LEU A 1 94 ? -11.187 2.868 -2.997 1.00 95.94 94 LEU A C 1
ATOM 762 O O . LEU A 1 94 ? -11.799 3.210 -4.009 1.00 95.94 94 LEU A O 1
ATOM 766 N N . PHE A 1 95 ? -11.602 1.881 -2.210 1.00 94.38 95 PHE A N 1
ATOM 767 C CA . PHE A 1 95 ? -12.874 1.186 -2.411 1.00 94.38 95 PHE A CA 1
ATOM 768 C C . PHE A 1 95 ? -13.694 1.181 -1.123 1.00 94.38 95 PHE A C 1
ATOM 770 O O . PHE A 1 95 ? -13.151 1.398 -0.043 1.00 94.38 95 PHE A O 1
ATOM 777 N N . ASN A 1 96 ? -15.005 0.950 -1.246 1.00 93.06 96 ASN A N 1
ATOM 778 C CA . ASN A 1 96 ? -15.956 1.075 -0.134 1.00 93.06 96 ASN A CA 1
ATOM 779 C C . ASN A 1 96 ? -16.020 2.505 0.453 1.00 93.06 96 ASN A C 1
ATOM 781 O O . ASN A 1 96 ? -16.197 2.678 1.656 1.00 93.06 96 ASN A O 1
ATOM 785 N N . THR A 1 97 ? -15.822 3.508 -0.415 1.00 85.62 97 THR A N 1
ATOM 786 C CA . THR A 1 97 ? -15.947 4.945 -0.113 1.00 85.62 97 THR A CA 1
ATOM 787 C C . THR A 1 97 ? -17.382 5.365 0.151 1.00 85.62 97 THR A C 1
ATOM 789 O O . THR A 1 97 ? -18.260 4.850 -0.583 1.00 85.62 97 THR A O 1
#

Radius of gyration: 19.69 Å; chains: 1; bounding box: 33×24×64 Å

Organism: Taxus chinensis (NCBI:txid29808)

Secondary structure (DSSP, 8-state):
---S------------------------TTTTTSSTT--EEEEEEE-SGGGGSEEEE-TTS-EEEHHHHHHHHHHHHHHHHHHTT---EEEEEEE--